Protein AF-A0A6A4WKU7-F1 (afdb_monomer)

Structure (mmCIF, N/CA/C/O backbone):
data_AF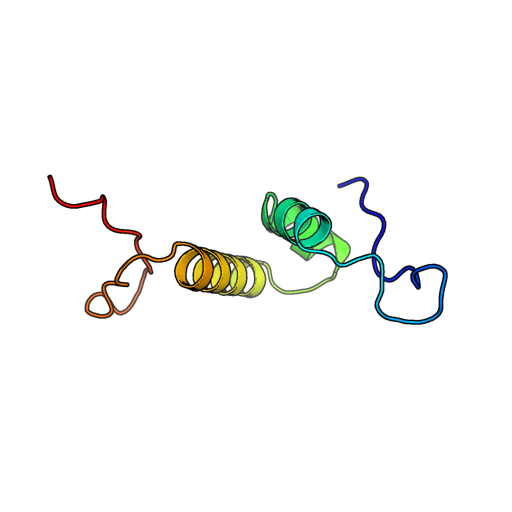-A0A6A4WKU7-F1
#
_entry.id   AF-A0A6A4WKU7-F1
#
loop_
_atom_site.group_PDB
_atom_site.id
_atom_site.type_symbol
_atom_site.label_atom_id
_atom_site.label_alt_id
_atom_site.label_comp_id
_atom_site.label_asym_id
_atom_site.label_entity_id
_atom_site.label_seq_id
_atom_site.pdbx_PDB_ins_code
_atom_site.Cartn_x
_atom_site.Cartn_y
_atom_site.Cartn_z
_atom_site.occupancy
_atom_site.B_iso_or_equiv
_atom_site.auth_seq_id
_atom_site.auth_comp_id
_atom_site.auth_asym_id
_atom_site.auth_atom_id
_atom_site.pdbx_PDB_model_num
ATOM 1 N N . MET A 1 1 ? -4.256 -8.253 9.905 1.00 77.56 1 MET A N 1
ATOM 2 C CA . MET A 1 1 ? -2.975 -7.949 9.210 1.00 77.56 1 MET A CA 1
ATOM 3 C C . MET A 1 1 ? -1.659 -8.102 9.985 1.00 77.56 1 MET A C 1
ATOM 5 O O . MET A 1 1 ? -0.704 -8.580 9.374 1.00 77.56 1 MET A O 1
ATOM 9 N N . GLY A 1 2 ? -1.530 -7.689 11.256 1.00 85.75 2 GLY A N 1
ATOM 10 C CA . GLY A 1 2 ? -0.281 -7.878 12.028 1.00 85.75 2 GLY A CA 1
ATOM 11 C C . GLY A 1 2 ? 0.946 -7.173 11.425 1.00 85.75 2 GLY A C 1
ATOM 12 O O . GLY A 1 2 ? 2.006 -7.789 11.278 1.00 85.75 2 GLY A O 1
ATOM 13 N N . LEU A 1 3 ? 0.766 -5.927 10.981 1.00 87.81 3 LEU A N 1
ATOM 14 C CA . LEU A 1 3 ? 1.809 -5.087 10.391 1.00 87.81 3 LEU A CA 1
ATOM 15 C C . L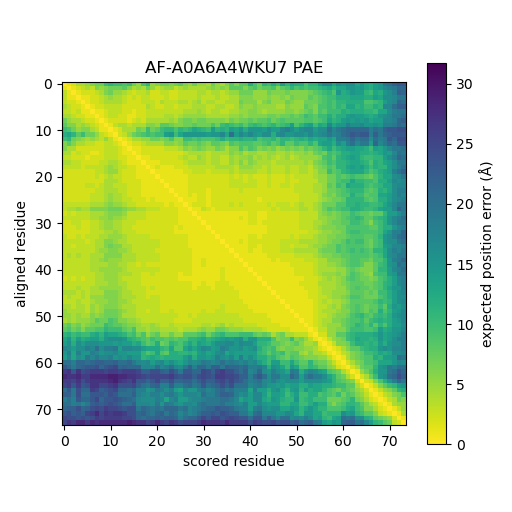EU A 1 3 ? 2.281 -4.050 11.404 1.00 87.81 3 LEU A C 1
ATOM 17 O O . LEU A 1 3 ? 1.468 -3.496 12.137 1.00 87.81 3 LEU A O 1
ATOM 21 N N . ARG A 1 4 ? 3.586 -3.776 11.400 1.00 86.56 4 ARG A N 1
ATOM 22 C CA . ARG A 1 4 ? 4.156 -2.576 12.015 1.00 86.56 4 ARG A CA 1
ATOM 23 C C . ARG A 1 4 ? 4.192 -1.502 10.943 1.00 86.56 4 ARG A C 1
ATOM 25 O O . ARG A 1 4 ? 4.878 -1.685 9.942 1.00 86.56 4 ARG A O 1
ATOM 32 N N . VAL A 1 5 ? 3.423 -0.438 11.130 1.00 88.56 5 VAL A N 1
ATOM 33 C CA . VAL A 1 5 ? 3.205 0.622 10.137 1.00 88.56 5 VAL A CA 1
ATOM 34 C C . VAL A 1 5 ? 3.501 1.954 10.805 1.00 88.56 5 VAL A C 1
ATOM 36 O O . VAL A 1 5 ? 3.187 2.127 11.977 1.00 88.56 5 VAL A O 1
ATOM 39 N N . ASP A 1 6 ? 4.112 2.864 10.055 1.00 88.12 6 ASP A N 1
ATOM 40 C CA . ASP A 1 6 ? 4.439 4.228 10.481 1.00 88.12 6 ASP A CA 1
ATOM 41 C C . ASP A 1 6 ? 5.340 4.327 11.728 1.00 88.12 6 ASP A C 1
ATOM 43 O O . ASP A 1 6 ? 5.398 5.342 12.415 1.00 88.12 6 ASP A O 1
ATOM 47 N N . GLU A 1 7 ? 6.105 3.270 12.009 1.00 90.88 7 GLU A N 1
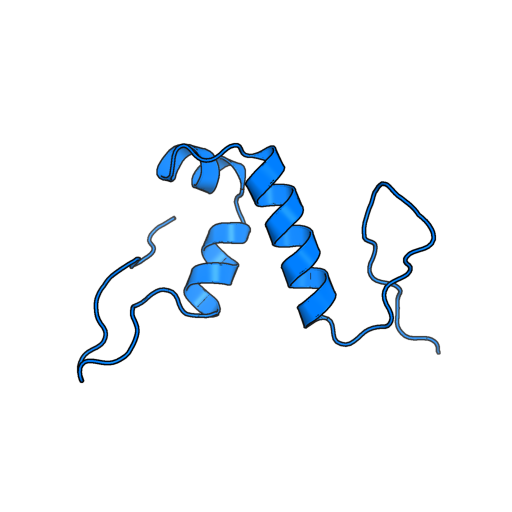ATOM 48 C CA . GLU A 1 7 ? 7.113 3.281 13.067 1.00 90.88 7 GLU A CA 1
ATOM 49 C C . GLU A 1 7 ? 8.420 3.858 12.507 1.00 90.88 7 GLU A C 1
ATOM 51 O O . GLU A 1 7 ? 8.928 3.338 11.505 1.00 90.88 7 GLU A O 1
ATOM 56 N N . PRO A 1 8 ? 9.006 4.896 13.129 1.00 90.75 8 PRO A N 1
ATOM 57 C CA . PRO A 1 8 ? 10.305 5.415 12.726 1.00 90.75 8 PRO A CA 1
ATOM 58 C C . PRO A 1 8 ? 11.366 4.314 12.767 1.00 90.75 8 PRO A C 1
ATOM 60 O O . PRO A 1 8 ? 11.448 3.545 13.728 1.00 90.75 8 PRO A O 1
ATOM 63 N N . ARG A 1 9 ? 12.222 4.247 11.745 1.00 88.06 9 ARG A N 1
ATOM 64 C CA . ARG A 1 9 ? 13.370 3.334 11.787 1.00 88.06 9 ARG A CA 1
ATOM 65 C C . ARG A 1 9 ? 14.438 3.867 12.739 1.00 88.06 9 ARG A C 1
ATOM 67 O O . ARG A 1 9 ? 14.721 5.066 12.779 1.00 88.06 9 ARG A O 1
ATOM 74 N N . ALA A 1 10 ? 15.077 2.953 13.469 1.00 84.81 10 ALA A N 1
ATOM 75 C CA . ALA A 1 10 ? 16.256 3.280 14.262 1.00 84.81 10 ALA A CA 1
ATOM 76 C C . ALA A 1 10 ? 17.337 3.889 13.349 1.00 84.81 10 ALA A C 1
ATOM 78 O O . ALA A 1 10 ? 17.651 3.327 12.301 1.00 84.81 10 ALA A O 1
ATOM 79 N N . GLY A 1 11 ? 17.872 5.053 13.727 1.00 86.00 11 GLY A N 1
ATOM 80 C CA . GLY A 1 11 ? 18.827 5.808 12.903 1.00 86.00 11 GLY A CA 1
ATOM 81 C C . GLY A 1 11 ? 18.231 6.978 12.109 1.00 86.00 11 GLY A C 1
ATOM 82 O O . GLY A 1 11 ? 18.965 7.641 11.385 1.00 86.00 11 GLY A O 1
ATOM 83 N N . GLY A 1 12 ? 16.934 7.275 12.262 1.00 83.38 12 GLY A N 1
ATOM 84 C CA . GLY A 1 12 ? 16.360 8.579 11.896 1.00 83.38 12 GLY A CA 1
ATOM 85 C C . GLY A 1 12 ? 16.011 8.786 10.418 1.00 83.38 12 GLY A C 1
ATOM 86 O O . GLY A 1 12 ? 15.668 9.903 10.042 1.00 83.38 12 GLY A O 1
ATOM 87 N N . SER A 1 13 ? 16.059 7.745 9.578 1.00 85.31 13 SER A N 1
ATOM 88 C CA . SER A 1 13 ? 15.623 7.834 8.176 1.00 85.31 13 SER A CA 1
ATOM 89 C C . SER A 1 13 ? 14.588 6.765 7.813 1.00 85.31 13 SER A C 1
ATOM 91 O O . SER A 1 13 ? 14.791 5.567 8.013 1.00 85.31 13 SER A O 1
ATOM 93 N N . GLY A 1 14 ? 13.462 7.213 7.251 1.00 86.75 14 GLY A N 1
ATOM 94 C CA . GLY A 1 14 ? 12.349 6.354 6.843 1.00 86.75 14 GLY A CA 1
ATOM 95 C C . GLY A 1 14 ? 11.537 5.768 8.006 1.00 86.75 14 GLY A C 1
ATOM 96 O O . GLY A 1 14 ? 11.752 6.076 9.179 1.00 86.75 14 GLY A O 1
ATOM 97 N N . ASN A 1 15 ? 10.586 4.899 7.660 1.00 91.38 15 ASN A N 1
ATOM 98 C CA . ASN A 1 15 ? 9.704 4.218 8.606 1.00 91.38 15 ASN A CA 1
ATOM 99 C C . ASN A 1 15 ? 9.549 2.723 8.259 1.00 91.38 15 ASN A C 1
ATOM 101 O O . ASN A 1 15 ? 10.202 2.192 7.353 1.00 91.38 15 ASN A O 1
ATOM 105 N N . SER A 1 16 ? 8.718 2.011 9.013 1.00 90.00 16 SER A N 1
ATOM 106 C CA . SER A 1 16 ? 8.436 0.582 8.837 1.00 90.00 16 SER A CA 1
ATOM 107 C C . SER A 1 16 ? 7.623 0.235 7.578 1.00 90.00 16 SER A C 1
ATOM 109 O O . SER A 1 16 ? 7.401 -0.948 7.305 1.00 90.00 16 SER A O 1
ATOM 111 N N . ASN A 1 17 ? 7.235 1.220 6.756 1.00 89.25 17 ASN A N 1
ATOM 112 C CA . ASN A 1 17 ? 6.436 1.031 5.537 1.00 89.25 17 ASN A CA 1
ATOM 113 C C . ASN A 1 17 ? 7.305 0.611 4.341 1.00 89.25 17 ASN A C 1
ATOM 115 O O . ASN A 1 17 ? 7.293 1.235 3.282 1.00 89.25 17 ASN A O 1
ATOM 119 N N . ASP A 1 18 ? 8.096 -0.442 4.507 1.00 87.75 18 ASP A N 1
ATOM 120 C CA . ASP A 1 18 ? 8.928 -0.960 3.429 1.00 87.75 18 ASP A CA 1
ATOM 121 C C . ASP A 1 18 ? 8.153 -1.810 2.416 1.00 87.75 18 ASP A C 1
ATOM 123 O O . ASP A 1 18 ? 6.944 -2.030 2.524 1.00 87.75 18 ASP A O 1
ATOM 127 N N . GLY A 1 19 ? 8.864 -2.309 1.400 1.00 86.06 19 GLY A N 1
ATOM 128 C CA . GLY A 1 19 ? 8.263 -3.121 0.347 1.00 86.06 19 GLY A CA 1
ATOM 129 C C . GLY A 1 19 ? 7.576 -4.393 0.859 1.00 86.06 19 GLY A C 1
ATOM 130 O O . GLY A 1 19 ? 6.606 -4.836 0.248 1.00 86.06 19 GLY A O 1
ATOM 131 N N . ASN A 1 20 ? 8.024 -4.978 1.975 1.00 88.62 20 ASN A N 1
ATOM 132 C CA . ASN A 1 20 ? 7.367 -6.146 2.560 1.00 88.62 20 ASN A CA 1
ATOM 133 C C . ASN A 1 20 ? 6.067 -5.746 3.269 1.00 88.62 20 ASN A C 1
ATOM 135 O O . ASN A 1 20 ? 5.033 -6.387 3.062 1.00 88.62 20 ASN A O 1
ATOM 139 N N . THR A 1 21 ? 6.096 -4.658 4.042 1.00 89.75 21 THR A N 1
ATOM 140 C CA . THR A 1 21 ? 4.898 -4.082 4.669 1.00 89.75 21 THR A CA 1
ATOM 141 C C . THR A 1 21 ? 3.854 -3.713 3.616 1.00 89.75 21 THR A C 1
ATOM 143 O O . THR A 1 21 ? 2.701 -4.134 3.726 1.00 89.75 21 THR A O 1
ATOM 146 N N . ALA A 1 22 ? 4.263 -3.035 2.539 1.00 89.56 22 ALA A N 1
ATOM 147 C CA . ALA A 1 22 ? 3.383 -2.661 1.436 1.00 89.56 22 ALA A CA 1
ATOM 148 C C . ALA A 1 22 ? 2.752 -3.888 0.752 1.00 89.56 22 ALA A C 1
ATOM 150 O O . ALA A 1 22 ? 1.533 -3.956 0.613 1.00 89.56 22 ALA A O 1
ATOM 151 N N . ARG A 1 23 ? 3.542 -4.910 0.388 1.00 90.12 23 ARG A N 1
ATOM 152 C CA . ARG A 1 23 ? 3.018 -6.145 -0.237 1.00 90.12 23 ARG A CA 1
ATOM 153 C C . ARG A 1 23 ? 1.986 -6.851 0.634 1.00 90.12 23 ARG A C 1
ATOM 155 O O . ARG A 1 23 ? 1.006 -7.379 0.118 1.00 90.12 23 ARG A O 1
ATOM 162 N N . ARG A 1 24 ? 2.206 -6.879 1.950 1.00 91.81 24 ARG A N 1
ATOM 163 C CA . ARG A 1 24 ? 1.253 -7.474 2.890 1.00 91.81 24 ARG A CA 1
ATOM 164 C C . ARG A 1 24 ? -0.020 -6.638 3.014 1.00 91.81 24 ARG A C 1
ATOM 166 O O . ARG A 1 24 ? -1.090 -7.234 3.064 1.00 91.81 24 ARG A O 1
ATOM 173 N N . ALA A 1 25 ? 0.085 -5.309 3.016 1.00 91.31 25 ALA A N 1
ATOM 174 C CA . ALA A 1 25 ? -1.073 -4.416 3.060 1.00 91.31 25 ALA A CA 1
ATOM 175 C C . ALA A 1 25 ? -1.972 -4.584 1.820 1.00 91.31 25 ALA A C 1
ATOM 177 O O . ALA A 1 25 ? -3.176 -4.773 1.949 1.00 91.31 25 ALA A O 1
ATOM 178 N N . PHE A 1 26 ? -1.384 -4.641 0.619 1.00 92.06 26 PHE A N 1
ATOM 179 C CA . PHE A 1 26 ? -2.133 -4.832 -0.631 1.00 92.06 26 PHE A CA 1
ATOM 180 C C . PHE A 1 26 ? -2.606 -6.280 -0.880 1.00 92.06 26 PHE A C 1
ATOM 182 O O . PHE A 1 26 ? -3.308 -6.526 -1.856 1.00 92.06 26 PHE A O 1
ATOM 189 N N . ARG A 1 27 ? -2.265 -7.255 -0.018 1.00 91.38 27 ARG A N 1
ATOM 190 C CA . ARG A 1 27 ? -2.724 -8.654 -0.160 1.00 91.38 27 ARG A CA 1
ATOM 191 C C . ARG A 1 27 ? 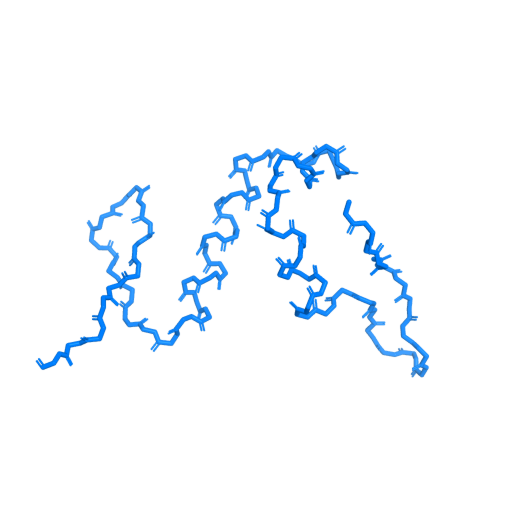-4.195 -8.842 0.223 1.00 91.38 27 ARG A C 1
ATOM 193 O O . ARG A 1 27 ? -4.817 -9.792 -0.242 1.00 91.38 27 ARG A O 1
ATOM 200 N N . SER A 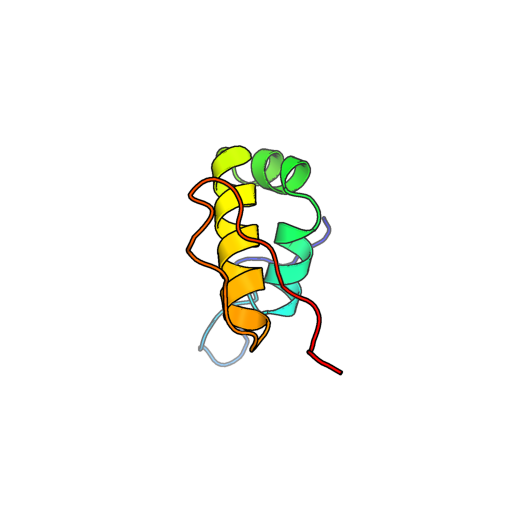1 28 ? -4.730 -7.968 1.074 1.00 93.19 28 SER A N 1
ATOM 201 C CA . SER A 1 28 ? -6.139 -7.974 1.484 1.00 93.19 28 SER A CA 1
ATOM 202 C C . SER A 1 28 ? -6.700 -6.547 1.428 1.00 93.19 28 SER A C 1
ATOM 204 O O . SER A 1 28 ? -6.730 -5.855 2.447 1.00 93.19 28 SER A O 1
ATOM 206 N N . PRO A 1 29 ? -7.127 -6.080 0.238 1.00 93.12 29 PRO A N 1
ATOM 207 C CA . PRO A 1 29 ? -7.672 -4.735 0.037 1.00 93.12 29 PRO A CA 1
ATOM 208 C C . PRO A 1 29 ? -8.851 -4.423 0.961 1.00 93.12 29 PRO A C 1
ATOM 210 O O . PRO A 1 29 ? -8.928 -3.325 1.500 1.00 93.12 29 PRO A O 1
ATOM 213 N N . ALA A 1 30 ? -9.719 -5.406 1.213 1.00 95.06 30 ALA A N 1
ATOM 214 C CA . ALA A 1 30 ? -10.861 -5.267 2.114 1.00 95.06 30 ALA A CA 1
ATOM 215 C C . ALA A 1 30 ? -10.438 -5.031 3.575 1.00 95.06 30 ALA A C 1
ATOM 217 O O . ALA A 1 30 ? -10.934 -4.107 4.218 1.00 95.06 30 ALA A O 1
ATOM 218 N N . GLU A 1 31 ? -9.481 -5.811 4.103 1.00 95.06 31 GLU A N 1
ATOM 219 C CA . GLU A 1 31 ? -8.929 -5.537 5.439 1.00 95.06 31 GLU A CA 1
ATOM 220 C C . GLU A 1 31 ? -8.238 -4.168 5.472 1.00 95.06 31 GLU A C 1
ATOM 222 O O . GLU A 1 31 ? -8.274 -3.484 6.491 1.00 95.06 31 GLU A O 1
ATOM 227 N N . PHE A 1 32 ? -7.599 -3.751 4.373 1.00 94.75 32 PHE A N 1
ATOM 228 C CA . PHE A 1 32 ? -6.830 -2.507 4.335 1.00 94.75 32 PHE A CA 1
ATOM 229 C C . PHE A 1 32 ? -7.713 -1.275 4.265 1.00 94.75 32 PHE A C 1
ATOM 231 O O . PHE A 1 32 ? -7.458 -0.311 4.991 1.00 94.75 32 PHE A O 1
ATOM 238 N N . ALA A 1 33 ? -8.811 -1.361 3.521 1.00 96.56 33 ALA A N 1
ATOM 239 C CA . ALA A 1 33 ? -9.892 -0.391 3.560 1.00 96.56 33 ALA A CA 1
ATOM 240 C C . ALA A 1 33 ? -10.475 -0.290 4.973 1.00 96.56 33 ALA A C 1
ATOM 242 O O . ALA A 1 33 ? -10.557 0.802 5.531 1.00 96.56 33 ALA A O 1
ATOM 243 N N . ALA A 1 34 ? -10.783 -1.428 5.605 1.00 96.31 34 ALA A N 1
ATOM 244 C CA . ALA A 1 34 ? -11.334 -1.452 6.958 1.00 96.31 34 ALA A CA 1
ATOM 245 C C . ALA A 1 34 ? -10.387 -0.839 8.009 1.00 96.31 34 ALA A C 1
ATOM 247 O O . ALA A 1 34 ? -10.847 -0.155 8.919 1.00 96.31 34 ALA A O 1
ATOM 248 N N . CYS A 1 35 ? -9.071 -1.051 7.890 1.00 93.06 35 CYS A N 1
ATOM 249 C CA . CYS A 1 35 ? -8.091 -0.488 8.823 1.00 93.06 35 CYS A CA 1
ATOM 250 C C . CYS A 1 35 ? -7.829 1.011 8.620 1.00 93.06 35 CYS A C 1
ATOM 252 O O . CYS A 1 35 ? -7.539 1.703 9.591 1.00 93.06 35 CYS A O 1
ATOM 254 N N . THR A 1 36 ? -7.859 1.504 7.379 1.00 93.12 36 THR A N 1
ATOM 255 C CA . THR A 1 36 ? -7.441 2.882 7.048 1.00 93.12 36 THR A CA 1
ATOM 256 C C . THR A 1 36 ? -8.599 3.841 6.802 1.00 93.12 36 THR A C 1
ATOM 258 O O . THR A 1 36 ? -8.390 5.051 6.787 1.00 93.12 36 THR A O 1
ATOM 261 N N . GLY A 1 37 ? -9.804 3.320 6.570 1.00 95.94 37 GLY A N 1
ATOM 262 C CA . GLY A 1 37 ? -10.952 4.098 6.108 1.00 95.94 37 GLY A CA 1
ATOM 263 C C . GLY A 1 37 ? -10.843 4.560 4.652 1.00 95.94 37 GLY A C 1
ATOM 264 O O . GLY A 1 37 ? -11.700 5.309 4.187 1.00 95.94 37 GLY A O 1
ATOM 265 N N . VAL A 1 38 ? -9.803 4.142 3.924 1.00 96.06 38 VAL A N 1
ATOM 266 C CA . VAL A 1 38 ? -9.659 4.425 2.494 1.00 96.06 38 VAL A CA 1
ATOM 267 C C . VAL A 1 38 ? -10.605 3.526 1.704 1.00 96.06 38 VAL A C 1
ATOM 269 O O . VAL A 1 38 ? -10.801 2.359 2.037 1.00 96.06 38 VAL A O 1
ATOM 272 N N . ASP A 1 39 ? -11.178 4.075 0.636 1.00 97.62 39 ASP A N 1
ATOM 273 C CA . ASP A 1 39 ? -12.033 3.331 -0.280 1.00 97.62 39 ASP A CA 1
ATOM 274 C C . ASP A 1 39 ? -11.317 2.100 -0.869 1.00 97.62 39 ASP A C 1
ATOM 276 O O . ASP A 1 39 ? -10.179 2.178 -1.345 1.00 97.62 39 ASP A O 1
ATOM 280 N N . GLN A 1 40 ? -11.995 0.951 -0.842 1.00 96.56 40 GLN A N 1
ATOM 281 C CA . GLN A 1 40 ? -11.412 -0.309 -1.298 1.00 96.56 40 GLN A CA 1
ATOM 282 C C . GLN A 1 40 ? -11.097 -0.276 -2.798 1.00 96.56 40 GLN A C 1
ATOM 284 O O . GLN A 1 40 ? -10.044 -0.766 -3.205 1.00 96.56 40 GLN A O 1
ATOM 289 N N . GLU A 1 41 ? -11.964 0.327 -3.616 1.00 95.69 41 GLU A N 1
ATOM 290 C CA . GLU A 1 41 ? -11.746 0.408 -5.061 1.00 95.69 41 GLU A CA 1
ATOM 291 C C . GLU A 1 41 ? -10.474 1.211 -5.375 1.00 95.69 41 GLU A C 1
ATOM 293 O O . GLU A 1 41 ? -9.700 0.847 -6.268 1.00 95.69 41 GLU A O 1
ATOM 298 N N . LEU A 1 42 ? -10.202 2.269 -4.608 1.00 95.69 42 LEU A N 1
ATOM 299 C CA . LEU A 1 42 ? -8.951 3.012 -4.709 1.00 95.69 42 LEU A CA 1
ATOM 300 C C . LEU A 1 42 ? -7.735 2.144 -4.349 1.00 95.69 42 LEU A C 1
ATOM 302 O O . LEU A 1 42 ? -6.746 2.157 -5.087 1.00 95.69 42 LEU A O 1
ATOM 306 N N . ILE A 1 43 ? -7.803 1.370 -3.261 1.00 95.56 43 ILE A N 1
ATOM 307 C CA . ILE A 1 43 ? -6.724 0.454 -2.850 1.00 95.56 43 ILE A CA 1
ATOM 308 C C . ILE A 1 43 ? -6.450 -0.587 -3.942 1.00 95.56 43 ILE A C 1
ATOM 310 O O . ILE A 1 43 ? -5.290 -0.804 -4.301 1.00 95.56 43 ILE A O 1
ATOM 314 N N . ASP A 1 44 ? -7.499 -1.182 -4.511 1.00 93.50 44 ASP A N 1
ATOM 315 C CA . ASP A 1 44 ? -7.406 -2.175 -5.586 1.00 93.50 44 ASP A CA 1
ATOM 316 C C . ASP A 1 44 ? -6.735 -1.597 -6.842 1.00 93.50 44 ASP A C 1
ATOM 318 O O . ASP A 1 44 ? -5.816 -2.193 -7.421 1.00 93.50 44 ASP A O 1
ATOM 322 N N . ARG A 1 45 ? -7.147 -0.392 -7.254 1.00 92.25 45 ARG A N 1
ATOM 323 C CA . ARG A 1 45 ? -6.582 0.296 -8.423 1.00 92.25 45 ARG A CA 1
ATOM 324 C C . ARG A 1 45 ? -5.111 0.648 -8.216 1.00 92.25 45 ARG A C 1
ATOM 326 O O . ARG A 1 45 ? -4.296 0.396 -9.105 1.00 92.25 45 ARG A O 1
ATOM 333 N N . VAL A 1 46 ? -4.757 1.194 -7.052 1.00 92.69 46 VAL A N 1
ATOM 334 C CA . VAL A 1 46 ? -3.365 1.538 -6.724 1.00 92.69 46 VAL A CA 1
ATOM 335 C C . VAL A 1 46 ? -2.499 0.281 -6.659 1.00 92.69 46 VAL A C 1
ATOM 337 O O . VAL A 1 46 ? -1.428 0.257 -7.267 1.00 92.69 46 VAL A O 1
ATOM 340 N N . GLY A 1 47 ? -2.969 -0.784 -6.004 1.00 90.25 47 GLY A N 1
ATOM 341 C CA . GLY A 1 47 ? -2.259 -2.063 -5.941 1.00 90.25 47 GLY A CA 1
ATOM 342 C C . GLY A 1 47 ? -1.974 -2.636 -7.332 1.00 90.25 47 GLY A C 1
ATOM 343 O O . GLY A 1 47 ? -0.843 -3.029 -7.624 1.00 90.25 47 GLY A O 1
ATOM 344 N N . THR A 1 48 ? -2.965 -2.582 -8.226 1.00 87.62 48 THR A N 1
ATOM 345 C CA . THR A 1 48 ? -2.826 -3.018 -9.624 1.00 87.62 48 THR A CA 1
ATOM 346 C C . THR A 1 48 ? -1.758 -2.215 -10.375 1.00 87.62 48 THR A C 1
ATOM 348 O O . THR A 1 48 ? -0.907 -2.794 -11.054 1.00 87.62 48 THR A O 1
ATOM 351 N N . VAL A 1 49 ? -1.765 -0.884 -10.245 1.00 87.50 49 VAL A N 1
ATOM 352 C CA . VAL A 1 49 ? -0.766 -0.010 -10.885 1.00 87.50 49 VAL A CA 1
ATOM 353 C C . VAL A 1 49 ? 0.637 -0.302 -10.353 1.00 87.50 49 VAL A C 1
ATOM 355 O O . VAL A 1 49 ? 1.570 -0.455 -11.139 1.00 87.50 49 VAL A O 1
ATOM 358 N N . LEU A 1 50 ? 0.795 -0.432 -9.034 1.00 87.44 50 LEU A N 1
ATOM 359 C CA . LEU A 1 50 ? 2.087 -0.731 -8.413 1.00 87.44 50 LEU A CA 1
ATOM 360 C C . LEU A 1 50 ? 2.636 -2.088 -8.863 1.00 87.44 50 LEU A C 1
ATOM 362 O O . LEU A 1 50 ? 3.827 -2.200 -9.167 1.00 87.44 50 LEU A O 1
ATOM 366 N N . GLN A 1 51 ? 1.780 -3.108 -8.947 1.00 83.56 51 GLN A N 1
ATOM 367 C CA . GLN A 1 51 ? 2.175 -4.433 -9.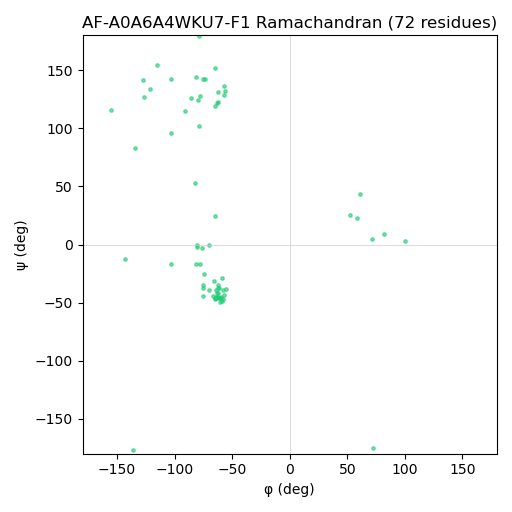416 1.00 83.56 51 GLN A CA 1
ATOM 368 C C . GLN A 1 51 ? 2.639 -4.402 -10.874 1.00 83.56 51 GLN A C 1
ATOM 370 O O . GLN A 1 51 ? 3.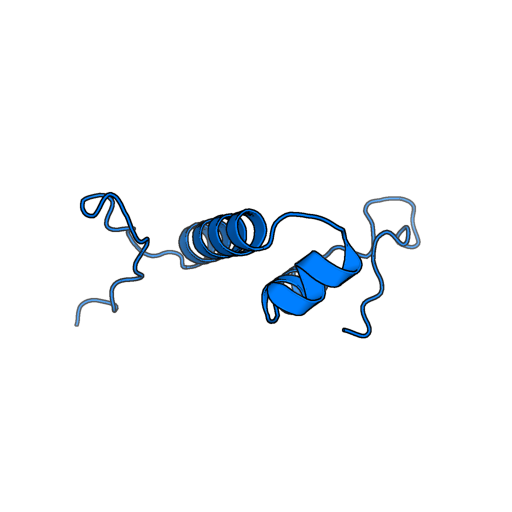661 -4.998 -11.207 1.00 83.56 51 GLN A O 1
ATOM 375 N N . ALA A 1 52 ? 1.933 -3.660 -11.721 1.00 83.00 52 ALA A N 1
ATOM 376 C CA . ALA A 1 52 ? 2.286 -3.492 -13.120 1.00 83.00 52 ALA A CA 1
ATOM 377 C C . ALA A 1 52 ? 3.599 -2.727 -13.332 1.00 83.00 52 ALA A C 1
ATOM 379 O O . ALA A 1 52 ? 4.439 -3.149 -14.120 1.00 83.00 52 ALA A O 1
ATOM 380 N N . VAL A 1 53 ? 3.826 -1.630 -12.608 1.00 84.06 53 VAL A N 1
ATOM 381 C CA . VAL A 1 53 ? 5.101 -0.896 -12.697 1.00 84.06 53 VAL A CA 1
ATOM 382 C C . VAL A 1 53 ? 6.265 -1.749 -12.171 1.00 84.06 53 VAL A C 1
ATOM 384 O O . VAL A 1 53 ? 7.377 -1.666 -12.686 1.00 84.06 53 VAL A O 1
ATOM 387 N N . SER A 1 54 ? 6.009 -2.621 -11.191 1.00 83.19 54 SER A N 1
ATOM 388 C CA . SER A 1 54 ? 7.035 -3.488 -10.595 1.00 83.19 54 SER A CA 1
ATOM 389 C C . SER A 1 54 ? 7.350 -4.750 -11.407 1.00 83.19 54 SER A C 1
ATOM 391 O O . SER A 1 54 ? 8.369 -5.386 -11.145 1.00 83.19 54 SER A O 1
ATOM 393 N N . CYS A 1 55 ? 6.504 -5.157 -12.362 1.00 75.50 55 CYS A N 1
ATOM 394 C CA . CYS A 1 55 ? 6.642 -6.458 -13.027 1.00 75.50 55 CYS A CA 1
ATOM 395 C C . CYS A 1 55 ? 7.689 -6.492 -14.153 1.00 75.50 55 CYS A C 1
ATOM 397 O O . CYS A 1 55 ? 7.871 -7.544 -14.757 1.00 75.50 55 CYS A O 1
ATOM 399 N N . LEU A 1 56 ? 8.376 -5.374 -14.446 1.00 69.75 56 LEU A N 1
ATOM 400 C CA . LEU A 1 56 ? 9.433 -5.275 -15.472 1.00 69.75 56 LEU A CA 1
ATOM 401 C C . LEU A 1 56 ? 9.000 -5.807 -16.859 1.00 69.75 56 LEU A C 1
ATOM 403 O O . LEU A 1 56 ? 9.825 -6.235 -17.667 1.00 69.75 56 LEU A O 1
ATOM 407 N N . HIS A 1 57 ? 7.698 -5.799 -17.151 1.00 68.50 57 HIS A N 1
ATOM 408 C CA . HIS A 1 57 ? 7.129 -6.255 -18.420 1.00 68.50 57 HIS A CA 1
ATOM 409 C C . HIS A 1 57 ? 6.485 -5.091 -19.162 1.00 68.50 57 HIS A C 1
ATOM 411 O O . HIS A 1 57 ? 6.064 -4.102 -18.560 1.00 68.50 57 HIS A O 1
ATOM 417 N N . ARG A 1 58 ? 6.401 -5.204 -20.493 1.00 67.00 58 ARG A N 1
ATOM 418 C CA . ARG A 1 58 ? 5.664 -4.224 -21.291 1.00 67.00 58 ARG A CA 1
ATOM 419 C C . ARG A 1 58 ? 4.187 -4.300 -20.928 1.00 67.00 58 ARG A C 1
ATOM 421 O O . ARG A 1 58 ? 3.549 -5.336 -21.093 1.00 67.00 58 ARG A O 1
ATOM 428 N N . LEU A 1 59 ? 3.665 -3.185 -20.438 1.00 66.38 59 LEU A N 1
ATOM 429 C CA . LEU A 1 59 ? 2.259 -3.047 -20.101 1.00 66.38 59 LEU A CA 1
ATOM 430 C C . LEU A 1 59 ? 1.451 -2.835 -21.380 1.00 66.38 59 LEU A C 1
ATOM 432 O O . LEU A 1 59 ? 1.760 -1.944 -22.174 1.00 66.38 59 LEU A O 1
ATOM 436 N N . ASP A 1 60 ? 0.412 -3.646 -21.577 1.00 65.94 60 ASP A N 1
ATOM 437 C CA . ASP A 1 60 ? -0.544 -3.415 -22.654 1.00 65.94 60 ASP A CA 1
ATOM 438 C C . ASP A 1 60 ? -1.519 -2.306 -22.251 1.00 65.94 60 ASP A C 1
ATOM 440 O O . ASP A 1 60 ? -2.461 -2.502 -21.482 1.00 65.94 60 ASP A O 1
ATOM 444 N N . ILE A 1 61 ? -1.270 -1.115 -22.783 1.00 65.94 61 ILE A N 1
ATOM 445 C CA . ILE A 1 61 ? -2.079 0.083 -22.551 1.00 65.94 61 ILE A CA 1
ATOM 446 C C . ILE A 1 61 ? -3.345 0.138 -23.421 1.00 65.94 61 ILE A C 1
ATOM 448 O O . ILE A 1 61 ? -4.134 1.073 -23.284 1.00 65.94 61 ILE A O 1
ATOM 452 N N . ARG A 1 62 ? -3.578 -0.833 -24.319 1.00 61.62 62 ARG A N 1
ATOM 453 C CA . ARG A 1 62 ? -4.699 -0.771 -25.276 1.00 61.62 62 ARG A CA 1
ATOM 454 C C . ARG A 1 62 ? -6.062 -1.131 -24.682 1.00 61.62 62 ARG A C 1
ATOM 456 O O . ARG A 1 62 ? -7.075 -0.756 -25.265 1.00 61.62 62 ARG A O 1
ATOM 463 N N . HIS A 1 63 ? -6.127 -1.774 -23.514 1.00 51.69 63 HIS A N 1
ATOM 464 C CA . HIS A 1 63 ? -7.397 -2.069 -22.839 1.00 51.69 63 HIS A CA 1
ATOM 465 C C . HIS A 1 63 ? -7.658 -1.117 -21.664 1.00 51.69 63 HIS A C 1
ATOM 467 O O . HIS A 1 63 ? -7.240 -1.339 -20.530 1.00 51.69 63 HIS A O 1
ATOM 473 N N . ARG A 1 64 ? -8.428 -0.057 -21.941 1.00 53.22 64 ARG A N 1
ATOM 474 C CA . ARG A 1 64 ? -8.763 1.078 -21.056 1.00 53.22 64 ARG A CA 1
ATOM 475 C C . ARG A 1 64 ? -9.609 0.742 -19.804 1.00 53.22 64 ARG A C 1
ATOM 477 O O . ARG A 1 64 ? -10.302 1.619 -19.299 1.00 53.22 64 ARG A O 1
ATOM 484 N N . ARG A 1 65 ? -9.606 -0.494 -19.288 1.00 55.94 65 ARG A N 1
ATOM 485 C CA . ARG A 1 65 ? -10.361 -0.867 -18.066 1.00 55.94 65 ARG A CA 1
ATOM 486 C C . ARG A 1 65 ? -9.686 -1.874 -17.133 1.00 55.94 65 ARG A C 1
ATOM 488 O O . ARG A 1 65 ? -10.137 -2.009 -16.005 1.00 55.94 65 ARG A O 1
ATOM 495 N N . SER A 1 66 ? -8.616 -2.552 -17.544 1.00 55.00 66 SER A N 1
ATOM 496 C CA . SER A 1 66 ? -7.918 -3.496 -16.662 1.00 55.00 66 SER A CA 1
ATOM 497 C C . SER A 1 66 ? -6.470 -3.650 -17.102 1.00 55.00 66 SER A C 1
ATOM 499 O O . SER A 1 66 ? -6.222 -4.160 -18.196 1.00 55.00 66 SER A O 1
ATOM 501 N N . LEU A 1 67 ? -5.527 -3.238 -16.255 1.00 56.53 67 LEU A N 1
ATOM 502 C CA . LEU A 1 67 ? -4.120 -3.578 -16.438 1.00 56.53 67 LEU A CA 1
ATOM 503 C C . LEU A 1 67 ? -3.967 -5.100 -16.326 1.00 56.53 67 LEU A C 1
ATOM 505 O O . LEU A 1 67 ? -4.346 -5.693 -15.319 1.00 56.53 67 LEU A O 1
ATOM 509 N N . ARG A 1 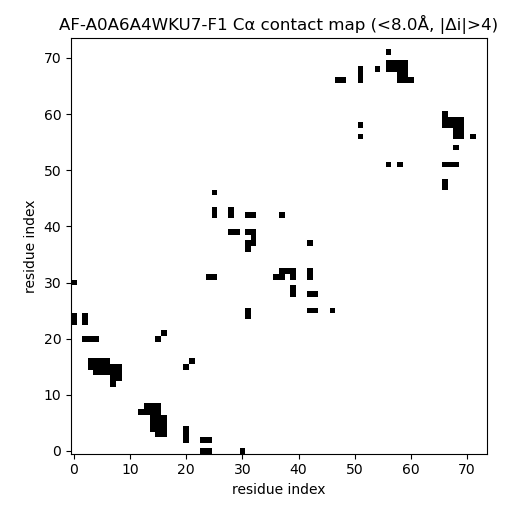68 ? -3.439 -5.732 -17.377 1.00 56.50 68 ARG A N 1
ATOM 510 C CA . ARG A 1 68 ? -3.103 -7.160 -17.393 1.00 56.50 68 ARG A CA 1
ATOM 511 C C . ARG A 1 68 ? -1.617 -7.314 -17.689 1.00 56.50 68 ARG A C 1
ATOM 513 O O . ARG A 1 68 ? -1.097 -6.675 -18.600 1.00 56.50 68 ARG A O 1
ATOM 520 N N . VAL A 1 69 ? -0.948 -8.163 -16.916 1.00 57.12 69 VAL A N 1
ATOM 521 C CA . VAL A 1 69 ? 0.438 -8.565 -17.173 1.00 57.12 69 VAL A CA 1
ATOM 522 C C . VAL A 1 69 ? 0.417 -9.629 -18.269 1.00 57.12 69 VAL A C 1
ATOM 524 O O . VAL A 1 69 ? -0.293 -10.627 -18.142 1.00 57.12 69 VAL A O 1
ATOM 527 N N . LEU A 1 70 ? 1.150 -9.400 -19.359 1.00 54.16 70 LEU A N 1
ATOM 528 C CA . LEU A 1 70 ? 1.306 -10.380 -20.435 1.00 54.16 70 LEU A CA 1
ATOM 529 C C . LEU A 1 70 ? 2.386 -11.410 -20.060 1.00 54.16 70 LEU A C 1
ATOM 531 O O . LEU A 1 70 ? 3.376 -11.031 -19.427 1.00 54.16 70 LEU A O 1
ATOM 535 N N . PRO A 1 71 ? 2.226 -12.692 -20.439 1.00 54.81 71 PRO A N 1
ATOM 536 C CA . PRO A 1 71 ? 3.269 -13.692 -20.241 1.00 54.81 71 PRO A CA 1
ATOM 537 C C . PRO A 1 71 ? 4.515 -13.360 -21.083 1.00 54.81 71 PRO A C 1
ATOM 539 O O . PRO A 1 71 ? 4.385 -12.738 -22.143 1.00 54.81 71 PRO A O 1
ATOM 542 N N . PRO A 1 72 ? 5.719 -13.773 -20.644 1.00 50.34 72 PRO A N 1
ATOM 543 C CA . PRO A 1 72 ? 6.930 -13.606 -21.436 1.00 50.34 72 PRO A CA 1
ATOM 544 C C . PRO A 1 72 ? 6.797 -14.392 -22.746 1.00 50.34 72 PRO A C 1
ATOM 546 O O . PRO A 1 72 ? 6.393 -15.555 -22.740 1.00 50.34 72 PRO A O 1
ATOM 549 N N . HIS A 1 73 ? 7.101 -13.740 -23.869 1.00 63.41 73 HIS A N 1
ATOM 550 C CA . HIS A 1 73 ? 7.126 -14.386 -25.179 1.00 63.41 73 HIS A CA 1
ATOM 551 C C . HIS A 1 73 ? 8.195 -15.489 -25.182 1.00 63.41 73 HIS A C 1
ATOM 553 O O . HIS A 1 73 ? 9.355 -15.208 -24.877 1.00 63.41 73 HIS A O 1
ATOM 559 N N . GLY A 1 74 ? 7.773 -16.720 -25.482 1.00 50.56 74 GLY A N 1
ATOM 560 C CA . GLY A 1 74 ? 8.654 -17.801 -25.926 1.00 50.56 74 GLY A CA 1
ATOM 561 C C . GLY A 1 74 ? 8.970 -17.668 -27.406 1.00 50.56 74 GLY A C 1
ATOM 562 O O . GLY A 1 74 ? 8.103 -17.127 -28.133 1.00 50.56 74 GLY A O 1
#

Mean predicted aligned error: 8.21 Å

Foldseek 3Di:
DPADPPDADPPGDDHSCDPVSLVVLLVCLPVNCVVPVDDSVVSPVVSQVVCLVPVPADWDPPDPPHTDGDDDDD

Radius of gyration: 15.23 Å; Cα contacts (8 Å, |Δi|>4): 68; chains: 1; bounding box: 31×26×40 Å

Nearest PDB structures (foldseek):
  6pr5-assembly1_A  TM=9.165E-01  e=1.182E-02  Helicoverpa zea
  7ega-assembly1_R  TM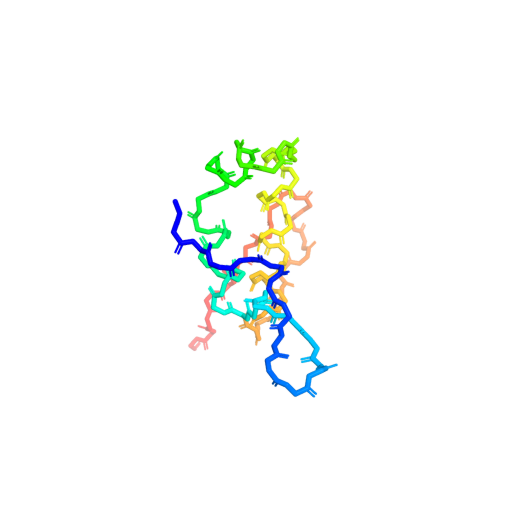=4.356E-01  e=5.733E+00  Homo sapiens
  7qi6-assembly1_AG  TM=2.074E-01  e=6.969E+00  Homo sapiens

Organism: Amphibalanus amphitrite (NCBI:txid1232801)

pLDDT: mean 82.0, std 14.39, range [50.34, 97.62]

Sequence (74 aa):
MGLRVDEPRAGGSGNSNDGNTARRAFRSPAEFAACTGVDQELIDRVGTVLQAVSCLHRLDIRHRRSLRVLPPHG

Solvent-accessible surface area (backbone atoms only — not comparable to full-atom values): 4795 Å² total; per-residue (Å²): 134,95,74,68,66,80,41,73,34,91,89,81,65,71,49,40,68,40,75,66,47,48,55,58,46,62,70,41,35,67,62,41,18,70,76,68,74,47,60,42,70,59,48,48,52,51,46,52,51,52,51,52,72,68,61,83,56,81,72,58,76,86,52,92,84,58,91,54,88,69,78,84,86,126

Secondary structure (DSSP, 8-state):
-----SPBPTTSS-BS--HHHHHHHTT-HHHHHHHH---HHHHHHHHHHHHHHHT-S---TT-TT---PPPPP-